Protein AF-A0A946IB79-F1 (afdb_monomer_lite)

Structure (mmCIF, N/CA/C/O backbone):
data_AF-A0A946IB79-F1
#
_entry.id   AF-A0A946IB79-F1
#
loop_
_atom_site.group_PDB
_atom_site.id
_atom_site.type_symbol
_atom_site.label_atom_id
_atom_site.label_alt_id
_atom_site.label_comp_id
_atom_site.label_asym_id
_atom_site.label_entity_id
_atom_site.label_seq_id
_atom_site.pdbx_PDB_ins_code
_atom_site.Cartn_x
_atom_site.Cartn_y
_atom_site.Cartn_z
_atom_site.occupancy
_atom_site.B_iso_or_equiv
_atom_site.auth_seq_id
_atom_site.auth_comp_id
_atom_site.auth_asym_id
_atom_site.auth_atom_id
_atom_site.pdbx_PDB_model_num
ATOM 1 N N . TYR A 1 1 ? 1.311 -22.244 -5.143 1.00 76.56 1 TYR A N 1
ATOM 2 C CA . TYR A 1 1 ? 0.279 -21.471 -5.864 1.00 76.56 1 TYR A CA 1
ATOM 3 C C . TYR A 1 1 ? 0.090 -20.091 -5.230 1.00 76.56 1 TYR A C 1
ATOM 5 O O . TYR A 1 1 ? -1.009 -19.765 -4.824 1.00 76.56 1 TYR A O 1
ATOM 13 N N . GLN A 1 2 ? 1.150 -19.288 -5.105 1.00 86.44 2 GLN A N 1
ATOM 14 C CA . GLN A 1 2 ? 1.070 -17.945 -4.494 1.00 86.44 2 GLN A CA 1
ATOM 15 C C . GLN A 1 2 ? 1.535 -16.850 -5.466 1.00 86.44 2 GLN A C 1
ATOM 17 O O . GLN A 1 2 ? 1.820 -15.729 -5.059 1.00 86.44 2 GLN A O 1
ATOM 22 N N . TRP A 1 3 ? 1.606 -17.168 -6.765 1.00 86.75 3 TRP A N 1
ATOM 23 C CA . TRP A 1 3 ? 1.988 -16.203 -7.794 1.00 86.75 3 TRP A CA 1
ATOM 24 C C . TRP A 1 3 ? 1.109 -14.931 -7.793 1.00 86.75 3 TRP A C 1
ATOM 26 O O . TRP A 1 3 ? 1.675 -13.877 -8.069 1.00 86.75 3 TRP A O 1
ATOM 36 N N . PRO A 1 4 ? -0.185 -14.942 -7.385 1.00 88.31 4 PRO A N 1
ATOM 37 C CA . PRO A 1 4 ? -0.958 -13.701 -7.312 1.00 88.31 4 PRO A CA 1
ATOM 38 C C . PRO A 1 4 ? -0.415 -12.706 -6.275 1.00 88.31 4 PRO A C 1
ATOM 40 O O . PRO A 1 4 ? -0.469 -11.502 -6.501 1.00 88.31 4 PRO A O 1
ATOM 43 N N . LEU A 1 5 ? 0.173 -13.185 -5.170 1.00 88.19 5 LEU A N 1
ATOM 44 C CA . LEU A 1 5 ? 0.821 -12.321 -4.171 1.00 88.19 5 LEU A CA 1
ATOM 45 C C . LEU A 1 5 ? 2.159 -11.789 -4.680 1.00 88.19 5 LEU A C 1
ATOM 47 O O . LEU A 1 5 ? 2.480 -10.624 -4.463 1.00 88.19 5 LEU A O 1
ATOM 51 N N . LEU A 1 6 ? 2.908 -12.616 -5.416 1.00 87.56 6 LEU A N 1
ATOM 52 C CA . LEU A 1 6 ? 4.122 -12.173 -6.101 1.00 87.56 6 LEU A CA 1
ATOM 53 C C . LEU A 1 6 ? 3.800 -11.048 -7.096 1.00 87.56 6 LEU A C 1
ATOM 55 O O . LEU A 1 6 ? 4.480 -10.024 -7.108 1.00 87.56 6 LEU A O 1
ATOM 59 N N . PHE A 1 7 ? 2.738 -11.228 -7.885 1.00 86.19 7 PHE A N 1
ATOM 60 C CA . PHE A 1 7 ? 2.255 -10.242 -8.844 1.00 86.19 7 PHE A CA 1
ATOM 61 C C . PHE A 1 7 ? 1.781 -8.961 -8.151 1.00 86.19 7 PHE A C 1
ATOM 63 O O . PHE A 1 7 ? 2.196 -7.872 -8.538 1.00 86.19 7 PHE A O 1
ATOM 70 N N . LYS A 1 8 ? 0.992 -9.083 -7.075 1.00 84.75 8 LYS A N 1
ATOM 71 C CA . LYS A 1 8 ? 0.540 -7.952 -6.253 1.00 84.75 8 LYS A CA 1
ATOM 72 C C . LYS A 1 8 ? 1.708 -7.129 -5.718 1.00 84.75 8 LYS A C 1
ATOM 74 O O . LYS A 1 8 ? 1.714 -5.913 -5.868 1.00 84.75 8 LYS A O 1
ATOM 79 N N . ARG A 1 9 ? 2.709 -7.785 -5.127 1.00 86.06 9 ARG A N 1
ATOM 80 C CA . ARG A 1 9 ? 3.849 -7.110 -4.491 1.00 86.06 9 ARG A CA 1
ATOM 81 C C . ARG A 1 9 ? 4.779 -6.419 -5.484 1.00 86.06 9 ARG A C 1
ATOM 83 O O . ARG A 1 9 ? 5.366 -5.395 -5.155 1.00 86.06 9 ARG A O 1
ATOM 90 N N . ASN A 1 10 ? 4.915 -6.978 -6.682 1.00 87.06 10 ASN A N 1
ATOM 91 C CA . ASN A 1 10 ? 5.849 -6.512 -7.704 1.00 87.06 10 ASN A CA 1
ATOM 92 C C . ASN A 1 10 ? 5.125 -5.839 -8.868 1.00 87.06 10 ASN A C 1
ATOM 94 O O . ASN A 1 10 ? 5.606 -5.898 -9.994 1.00 87.06 10 ASN A O 1
ATOM 98 N N . ARG A 1 11 ? 3.959 -5.228 -8.629 1.00 83.31 11 ARG A N 1
ATOM 99 C CA . ARG A 1 11 ? 3.103 -4.733 -9.712 1.00 83.31 11 ARG A CA 1
ATOM 100 C C . ARG A 1 11 ? 3.775 -3.683 -10.601 1.00 83.31 11 ARG A C 1
ATOM 102 O O . ARG A 1 11 ? 3.434 -3.600 -11.779 1.00 83.31 11 ARG A O 1
ATOM 109 N N . SER A 1 12 ? 4.707 -2.915 -10.045 1.00 79.00 12 SER A N 1
ATOM 110 C CA . SER A 1 12 ? 5.553 -1.967 -10.776 1.00 79.00 12 SER A CA 1
ATOM 111 C C . SER A 1 12 ? 6.495 -2.665 -11.768 1.00 79.00 12 SER A C 1
ATOM 113 O O . SER A 1 12 ? 6.614 -2.254 -12.915 1.00 79.00 12 SER A O 1
ATOM 115 N N . GLU A 1 13 ? 7.092 -3.787 -11.361 1.00 80.50 13 GLU A N 1
ATOM 116 C CA . GLU A 1 13 ? 8.094 -4.535 -12.138 1.00 80.50 13 GLU A CA 1
ATOM 117 C C . GLU A 1 13 ? 7.477 -5.596 -13.065 1.00 80.50 13 GLU A C 1
ATOM 119 O O . GLU A 1 13 ? 8.032 -5.939 -14.110 1.00 80.50 13 GLU A O 1
ATOM 124 N N . ILE A 1 14 ? 6.318 -6.139 -12.687 1.00 83.31 14 ILE A N 1
ATOM 125 C CA . ILE A 1 14 ? 5.605 -7.180 -13.425 1.00 83.31 14 ILE A CA 1
ATOM 126 C C . ILE A 1 14 ? 4.388 -6.545 -14.091 1.00 83.31 14 ILE A C 1
ATOM 128 O O . ILE A 1 14 ? 3.369 -6.263 -13.458 1.00 83.31 14 ILE A O 1
ATOM 132 N N . SER A 1 15 ? 4.503 -6.319 -15.397 1.00 77.56 15 SER A N 1
ATOM 133 C CA . SER A 1 15 ? 3.429 -5.771 -16.232 1.00 77.56 15 SER A CA 1
ATOM 134 C C . SER A 1 15 ? 2.385 -6.825 -16.607 1.00 77.56 15 SER A C 1
ATOM 136 O O . SER A 1 15 ? 1.195 -6.506 -16.667 1.00 77.56 15 SER A O 1
ATOM 138 N N . ASP A 1 16 ? 2.825 -8.066 -16.803 1.00 80.62 16 ASP A N 1
ATOM 139 C CA . ASP A 1 16 ? 2.001 -9.232 -17.108 1.00 80.62 16 ASP A CA 1
ATOM 140 C C . ASP A 1 16 ? 2.419 -10.385 -16.186 1.00 80.62 16 ASP A C 1
ATOM 142 O O . ASP A 1 16 ? 3.601 -10.720 -16.088 1.00 80.62 16 ASP A O 1
ATOM 146 N N . ALA A 1 17 ? 1.445 -10.960 -15.479 1.00 79.50 17 ALA A N 1
ATOM 147 C CA . ALA A 1 17 ? 1.663 -12.038 -14.525 1.00 79.50 17 ALA A CA 1
ATOM 148 C C . ALA A 1 17 ? 2.255 -13.304 -15.166 1.00 79.50 17 ALA A C 1
ATOM 150 O O . ALA A 1 17 ? 2.939 -14.064 -14.476 1.00 79.50 17 ALA A O 1
ATOM 151 N N . ASP A 1 18 ? 2.033 -13.507 -16.468 1.00 81.75 18 ASP A N 1
ATOM 152 C CA . ASP A 1 18 ? 2.568 -14.642 -17.222 1.00 81.75 18 ASP A CA 1
ATOM 153 C C . ASP A 1 18 ? 3.964 -14.378 -17.809 1.00 81.75 18 ASP A C 1
ATOM 155 O O . ASP A 1 18 ? 4.612 -15.304 -18.305 1.00 81.75 18 ASP A O 1
ATOM 159 N N . LEU A 1 19 ? 4.467 -13.140 -17.728 1.00 83.62 19 LEU A N 1
ATOM 160 C CA . LEU A 1 19 ? 5.753 -12.729 -18.292 1.00 83.62 19 LEU A CA 1
ATOM 161 C C . LEU A 1 19 ? 6.714 -12.241 -17.208 1.00 83.62 19 LEU A C 1
ATOM 163 O O . LEU A 1 19 ? 6.869 -11.045 -16.965 1.00 83.62 19 LEU A O 1
ATOM 167 N N . ILE A 1 20 ? 7.428 -13.196 -16.611 1.00 82.38 20 ILE A N 1
ATOM 168 C CA . ILE A 1 20 ? 8.576 -12.920 -15.743 1.00 82.38 20 ILE A CA 1
ATOM 169 C C . ILE A 1 20 ? 9.860 -13.238 -16.515 1.00 82.38 20 ILE A C 1
ATOM 171 O O . ILE A 1 20 ? 10.091 -14.373 -16.937 1.00 82.38 20 ILE A O 1
ATOM 175 N N . TYR A 1 21 ? 10.707 -12.230 -16.692 1.00 80.81 21 TYR A N 1
ATOM 176 C CA . TYR A 1 21 ? 11.958 -12.315 -17.433 1.00 80.81 21 TYR A CA 1
ATOM 177 C C . TYR A 1 21 ? 13.143 -12.664 -16.518 1.00 80.81 21 TYR A C 1
ATOM 179 O O . TYR A 1 21 ? 13.219 -12.197 -15.375 1.00 80.81 21 TYR A O 1
ATOM 187 N N . PRO A 1 22 ? 14.127 -13.442 -17.013 1.00 84.31 22 PRO A N 1
ATOM 188 C CA . PRO A 1 22 ? 15.378 -13.660 -16.297 1.00 84.31 22 PRO A CA 1
ATOM 189 C C . PRO A 1 22 ? 16.074 -12.336 -15.955 1.00 84.31 22 PRO A C 1
ATOM 191 O O . PRO A 1 22 ? 16.206 -11.460 -16.806 1.00 84.31 22 PRO A O 1
ATOM 194 N N . GLY A 1 23 ? 16.550 -12.210 -14.715 1.00 81.12 23 GLY A N 1
ATOM 195 C CA . GLY A 1 23 ? 17.259 -11.018 -14.236 1.00 81.12 23 GLY A CA 1
ATOM 196 C C . GLY A 1 23 ? 16.376 -9.942 -13.595 1.00 81.12 23 GLY A C 1
ATOM 197 O O . GLY A 1 23 ? 16.926 -9.002 -13.028 1.00 81.12 23 GLY A O 1
ATOM 198 N N . GLN A 1 24 ? 15.043 -10.080 -13.611 1.00 82.12 24 GLN A N 1
ATOM 199 C CA . GLN A 1 24 ? 14.164 -9.186 -12.848 1.00 82.12 24 GLN A CA 1
ATOM 200 C C . GLN A 1 24 ? 14.380 -9.353 -11.336 1.00 82.12 24 GLN A C 1
ATOM 202 O O . GLN A 1 24 ? 14.353 -10.467 -10.804 1.00 82.12 24 GLN A O 1
ATOM 207 N N . MET A 1 25 ? 14.576 -8.235 -10.631 1.00 83.44 25 MET A N 1
ATOM 208 C CA . MET A 1 25 ? 14.647 -8.208 -9.170 1.00 83.44 25 MET A CA 1
ATOM 209 C C . MET A 1 25 ? 13.234 -8.173 -8.587 1.00 83.44 25 MET A C 1
ATOM 211 O O . MET A 1 25 ? 12.601 -7.127 -8.534 1.00 83.44 25 MET A O 1
ATOM 215 N N . ILE A 1 26 ? 12.757 -9.327 -8.126 1.00 84.44 26 ILE A N 1
ATOM 216 C CA . ILE A 1 26 ? 11.440 -9.474 -7.498 1.00 84.44 26 ILE A CA 1
ATOM 217 C C . ILE A 1 26 ? 11.547 -9.516 -5.972 1.00 84.44 26 ILE A C 1
ATOM 219 O O . ILE A 1 26 ? 12.357 -10.241 -5.392 1.00 84.44 26 ILE A O 1
ATOM 223 N N . GLN A 1 27 ? 10.691 -8.750 -5.310 1.00 82.81 27 GLN A N 1
ATOM 224 C CA . GLN A 1 27 ? 10.497 -8.768 -3.869 1.00 82.81 27 GLN A CA 1
ATOM 225 C C . GLN A 1 27 ? 9.582 -9.930 -3.481 1.00 82.81 27 GLN A C 1
ATOM 227 O O . GLN A 1 27 ? 8.505 -10.116 -4.051 1.00 82.81 27 GLN A O 1
ATOM 232 N N . ILE A 1 28 ? 10.004 -10.710 -2.486 1.00 83.44 28 ILE A N 1
ATOM 233 C CA . ILE A 1 28 ? 9.209 -11.807 -1.933 1.00 83.44 28 ILE A CA 1
ATOM 234 C C . ILE A 1 28 ? 8.785 -11.422 -0.524 1.00 83.44 28 ILE A C 1
ATOM 236 O O . ILE A 1 28 ? 9.608 -11.382 0.389 1.00 83.44 28 ILE A O 1
ATOM 240 N N . GLU A 1 29 ? 7.494 -11.171 -0.365 1.00 79.06 29 GLU A N 1
ATOM 241 C CA . GLU A 1 29 ? 6.872 -10.946 0.934 1.00 79.06 29 GLU A CA 1
ATOM 242 C C . GLU A 1 29 ? 6.730 -12.275 1.686 1.00 79.06 29 GLU A C 1
ATOM 244 O O . GLU A 1 29 ? 6.418 -13.311 1.091 1.00 79.06 29 GLU A O 1
ATOM 249 N N . ARG A 1 30 ? 7.045 -12.273 2.983 1.00 77.81 30 ARG A N 1
ATOM 250 C CA . ARG A 1 30 ? 7.114 -13.492 3.816 1.00 77.81 30 ARG A CA 1
ATOM 251 C C . ARG A 1 30 ? 6.166 -13.435 5.010 1.00 77.81 30 ARG A C 1
ATOM 253 O O . ARG A 1 30 ? 5.814 -14.475 5.552 1.00 77.81 30 ARG A O 1
ATOM 260 N N . ASP A 1 31 ? 5.763 -12.237 5.388 1.00 79.00 31 ASP A N 1
ATOM 261 C CA . ASP A 1 31 ? 4.874 -11.856 6.479 1.00 79.00 31 ASP A CA 1
ATOM 262 C C . ASP A 1 31 ? 3.418 -11.747 6.002 1.00 79.00 31 ASP A C 1
ATOM 264 O O . ASP A 1 31 ? 2.724 -10.765 6.245 1.00 79.00 31 ASP A O 1
ATOM 268 N N . LEU A 1 32 ? 2.952 -12.782 5.301 1.00 78.25 32 LEU A N 1
ATOM 269 C CA . LEU A 1 32 ? 1.590 -12.861 4.773 1.00 78.25 32 LEU A CA 1
ATOM 270 C C . LEU A 1 32 ? 0.682 -13.617 5.745 1.00 78.25 32 LEU A C 1
ATOM 272 O O . LEU A 1 32 ? 1.091 -14.612 6.344 1.00 78.25 32 LEU A O 1
ATOM 276 N N . SER A 1 33 ? -0.566 -13.172 5.867 1.00 78.69 33 SER A N 1
ATOM 277 C CA . SER A 1 33 ? -1.574 -13.874 6.667 1.00 78.69 33 SER A CA 1
ATOM 278 C C . SER A 1 33 ? -2.105 -15.125 5.957 1.00 78.69 33 SER A C 1
ATOM 280 O O . SER A 1 33 ? -2.138 -15.204 4.725 1.00 78.69 33 SER A O 1
ATOM 282 N N . ASP A 1 34 ? -2.581 -16.102 6.734 1.00 77.81 34 ASP A N 1
ATOM 283 C CA . ASP A 1 34 ? -3.134 -17.352 6.196 1.00 77.81 34 ASP A CA 1
ATOM 284 C C . ASP A 1 34 ? -4.332 -17.116 5.259 1.00 77.81 34 ASP A C 1
ATOM 286 O O . ASP A 1 34 ? -4.494 -17.827 4.264 1.00 77.81 34 ASP A O 1
ATOM 290 N N . SER A 1 35 ? -5.151 -16.092 5.526 1.00 76.38 35 SER A N 1
ATOM 291 C CA . SER A 1 35 ? -6.276 -15.709 4.664 1.00 76.38 35 SER A CA 1
ATOM 292 C C . SER A 1 35 ? -5.801 -15.217 3.297 1.00 76.38 35 SER A C 1
ATOM 294 O O . SER A 1 35 ? -6.289 -15.701 2.277 1.00 76.38 35 SER A O 1
ATOM 296 N N . GLN A 1 36 ? -4.800 -14.333 3.257 1.00 77.75 36 GLN A N 1
ATOM 297 C CA . GLN A 1 36 ? -4.213 -13.832 2.009 1.00 77.75 36 GLN A CA 1
ATOM 298 C C . GLN A 1 36 ? -3.582 -14.962 1.193 1.00 77.75 36 GLN A C 1
ATOM 300 O O . GLN A 1 36 ? -3.751 -15.035 -0.028 1.00 77.75 36 GLN A O 1
ATOM 305 N N . VAL A 1 37 ? -2.883 -15.882 1.867 1.00 84.19 37 VAL A N 1
ATOM 306 C CA . VAL A 1 37 ? -2.308 -17.072 1.230 1.00 84.19 37 VAL A CA 1
ATOM 307 C C . VAL A 1 37 ? -3.409 -17.944 0.627 1.00 84.19 37 VAL A C 1
ATOM 309 O O . VAL A 1 37 ? -3.273 -18.397 -0.512 1.00 84.19 37 VAL A O 1
ATOM 312 N N . GLN A 1 38 ? -4.511 -18.159 1.344 1.00 81.06 38 GLN A N 1
ATOM 313 C CA . GLN A 1 38 ? -5.621 -18.971 0.858 1.00 81.06 38 GLN A CA 1
ATOM 314 C C . GLN A 1 38 ? -6.352 -18.313 -0.321 1.00 81.06 38 GLN A C 1
ATOM 316 O O . GLN A 1 38 ? -6.624 -18.994 -1.310 1.00 81.06 38 GLN A O 1
ATOM 321 N N . GLU A 1 39 ? -6.618 -17.007 -0.271 1.00 81.94 39 GLU A N 1
ATOM 322 C CA . GLU A 1 39 ? -7.209 -16.250 -1.385 1.00 81.94 39 GLU A CA 1
ATOM 323 C C . GLU A 1 39 ? -6.335 -16.324 -2.640 1.00 81.94 39 GLU A C 1
ATOM 325 O O . GLU A 1 39 ? -6.829 -16.607 -3.732 1.00 81.94 39 GLU A O 1
ATOM 330 N N . ALA A 1 40 ? -5.019 -16.164 -2.485 1.00 85.56 40 ALA A N 1
ATOM 331 C CA . ALA A 1 40 ? -4.067 -16.303 -3.580 1.00 85.56 40 ALA A CA 1
ATOM 332 C C . ALA A 1 40 ? -4.059 -17.717 -4.174 1.00 85.56 40 ALA A C 1
ATOM 334 O O . ALA A 1 40 ? -4.016 -17.880 -5.393 1.00 85.56 40 ALA A O 1
ATOM 335 N N . ILE A 1 41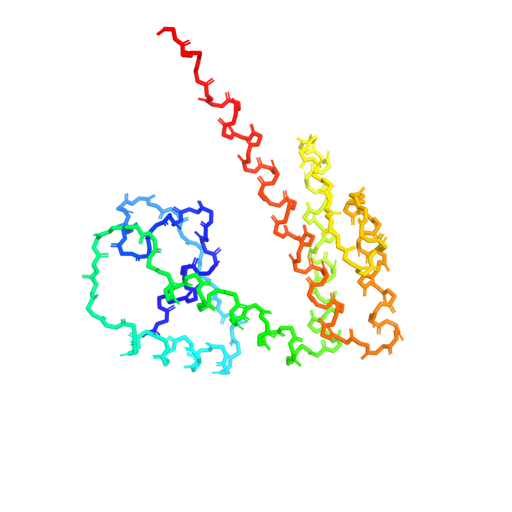 ? -4.130 -18.753 -3.330 1.00 85.81 41 ILE A N 1
ATOM 336 C CA . ILE A 1 41 ? -4.220 -20.145 -3.784 1.00 85.81 41 ILE A CA 1
ATOM 337 C C . ILE A 1 41 ? -5.528 -20.385 -4.538 1.00 85.81 41 ILE A C 1
ATOM 339 O O . ILE A 1 41 ? -5.501 -21.063 -5.567 1.00 85.81 41 ILE A O 1
ATOM 343 N N . MET A 1 42 ? -6.653 -19.856 -4.051 1.00 84.69 42 MET A N 1
ATOM 344 C CA . MET A 1 42 ? -7.940 -19.970 -4.737 1.00 84.69 42 MET A CA 1
ATOM 345 C C . MET A 1 42 ? -7.881 -19.301 -6.107 1.00 84.69 42 MET A C 1
ATOM 347 O O . MET A 1 42 ? -8.134 -19.980 -7.098 1.00 84.69 42 MET A O 1
ATOM 351 N N . HIS A 1 43 ?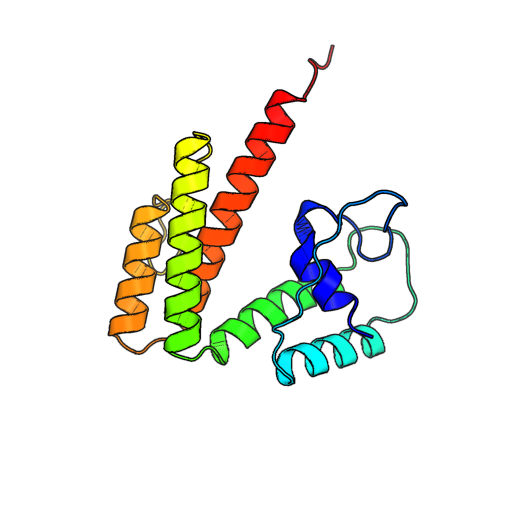 -7.435 -18.042 -6.179 1.00 83.75 43 HIS A N 1
ATOM 352 C CA . HIS A 1 43 ? -7.301 -17.312 -7.444 1.00 83.75 43 HIS A CA 1
ATOM 353 C C . HIS A 1 43 ? -6.395 -18.042 -8.435 1.00 83.75 43 HIS A C 1
ATOM 355 O O . HIS A 1 43 ? -6.779 -18.305 -9.572 1.00 83.75 43 HIS A O 1
ATOM 361 N N . ALA A 1 44 ? -5.218 -18.480 -7.979 1.00 85.75 44 ALA A N 1
ATOM 362 C CA . ALA A 1 44 ? -4.274 -19.225 -8.804 1.00 85.75 44 ALA A CA 1
ATOM 363 C C . ALA A 1 44 ? -4.849 -20.540 -9.355 1.00 85.75 44 ALA A C 1
ATOM 365 O O . ALA A 1 44 ? -4.403 -21.001 -10.403 1.00 85.75 44 ALA A O 1
ATOM 366 N N . ARG A 1 45 ? -5.802 -21.163 -8.651 1.00 84.62 45 ARG A N 1
ATOM 367 C CA . ARG A 1 45 ? -6.478 -22.390 -9.095 1.00 84.62 45 ARG A CA 1
ATOM 368 C C . ARG A 1 45 ? -7.650 -22.113 -10.033 1.00 84.62 45 ARG A C 1
ATOM 370 O O . ARG A 1 45 ? -7.936 -22.958 -10.874 1.00 84.62 45 ARG A O 1
ATOM 377 N N . THR A 1 46 ? -8.330 -20.977 -9.886 1.00 82.06 46 THR A N 1
ATOM 378 C CA . THR A 1 46 ? -9.544 -20.639 -10.649 1.00 82.06 46 THR A CA 1
ATOM 379 C C . THR A 1 46 ? -9.291 -19.765 -11.874 1.00 82.06 46 THR A C 1
ATOM 381 O O . THR A 1 46 ? -10.185 -19.650 -12.704 1.00 82.06 46 THR A O 1
ATOM 384 N N . ARG A 1 47 ? -8.100 -19.169 -12.006 1.00 79.62 47 ARG A N 1
ATOM 385 C CA . ARG A 1 47 ? -7.722 -18.281 -13.120 1.00 79.62 47 ARG A CA 1
ATOM 386 C C . ARG A 1 47 ? -7.857 -18.928 -14.501 1.00 79.62 47 ARG A C 1
ATOM 388 O O . ARG A 1 47 ? -8.340 -18.286 -15.423 1.00 79.62 47 ARG A O 1
ATOM 395 N N . GLY A 1 48 ? -7.472 -20.198 -14.633 1.00 75.38 48 GLY A N 1
ATOM 396 C CA . GLY A 1 48 ? -7.407 -20.895 -15.921 1.00 75.38 48 GLY A CA 1
ATOM 397 C C . GLY A 1 48 ? -5.971 -21.120 -16.403 1.00 75.38 48 GLY A C 1
ATOM 398 O O . GLY A 1 48 ? -5.024 -21.053 -15.618 1.00 75.38 48 GLY A O 1
ATOM 399 N N . ALA A 1 49 ? -5.814 -21.475 -17.682 1.00 77.56 49 ALA A N 1
ATOM 400 C CA . ALA A 1 49 ? -4.502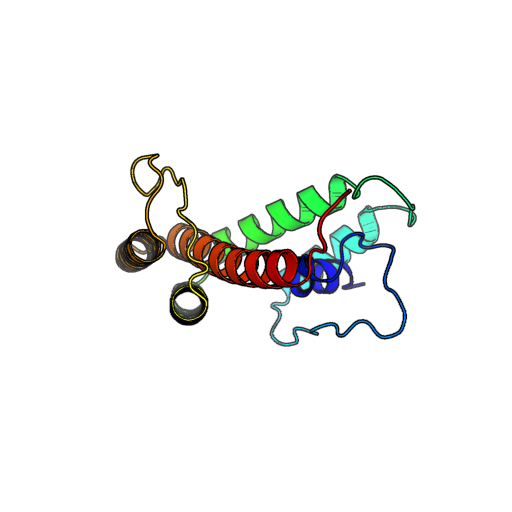 -21.681 -18.299 1.00 77.56 49 ALA A CA 1
ATOM 401 C C . ALA A 1 49 ? -3.783 -20.341 -18.515 1.00 77.56 49 ALA A C 1
ATOM 403 O O . ALA A 1 49 ? -4.439 -19.338 -18.751 1.00 77.56 49 ALA A O 1
ATOM 404 N N . TRP A 1 50 ? -2.450 -20.344 -18.456 1.00 74.12 50 TRP A N 1
ATOM 405 C CA . TRP A 1 50 ? -1.634 -19.140 -18.653 1.00 74.12 50 TRP A CA 1
ATOM 406 C C . TRP A 1 50 ? -1.748 -18.670 -20.103 1.00 74.12 50 TRP A C 1
ATOM 408 O O . TRP A 1 50 ? -1.546 -19.477 -21.0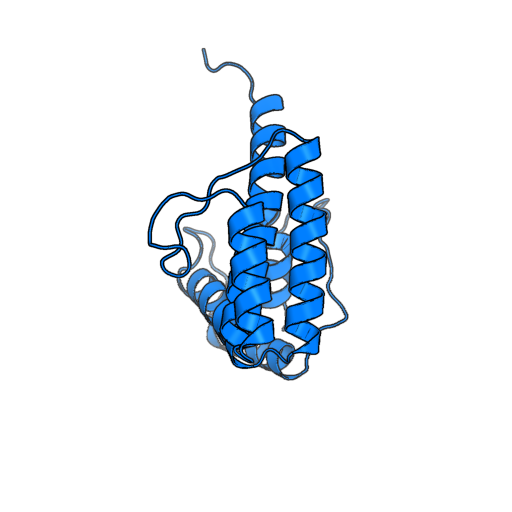20 1.00 74.12 50 TRP A O 1
ATOM 418 N N . THR A 1 51 ? -2.071 -17.395 -20.319 1.00 68.69 51 THR A N 1
ATOM 419 C CA . THR A 1 51 ? -2.270 -16.840 -21.660 1.00 68.69 51 THR A CA 1
ATOM 420 C C . THR A 1 51 ? -1.595 -15.484 -21.821 1.00 68.69 51 THR A C 1
ATOM 422 O O . THR A 1 51 ? -1.798 -14.561 -21.048 1.00 68.69 51 THR A O 1
ATOM 425 N N . LEU A 1 52 ? -0.795 -15.346 -22.881 1.00 64.88 52 LEU A N 1
ATOM 426 C CA . LEU A 1 52 ? -0.115 -14.093 -23.211 1.00 64.88 52 LEU A CA 1
ATOM 427 C C . LEU A 1 52 ? -1.114 -13.091 -23.804 1.00 64.88 52 LEU A C 1
ATOM 429 O O . LEU A 1 52 ? -1.773 -13.410 -24.799 1.00 64.88 52 LEU A O 1
ATOM 433 N N . GLY A 1 53 ? -1.200 -11.870 -23.269 1.00 65.94 53 GLY A N 1
ATOM 434 C CA . GLY A 1 53 ? -2.092 -10.860 -23.841 1.00 65.94 53 GLY A CA 1
ATOM 435 C C . GLY A 1 53 ? -2.428 -9.679 -22.936 1.00 65.94 53 GLY A C 1
ATOM 436 O O . GLY A 1 53 ? -1.688 -9.321 -22.028 1.00 65.94 53 GLY A O 1
ATOM 437 N N . VAL A 1 54 ? -3.549 -9.017 -23.244 1.00 57.22 54 VAL A N 1
ATOM 438 C CA . VAL A 1 54 ? -4.016 -7.830 -22.513 1.00 57.22 54 VAL A CA 1
ATOM 439 C C . VAL A 1 54 ? -4.269 -8.233 -21.063 1.00 57.22 54 VAL A C 1
ATOM 441 O O . VAL A 1 54 ? -5.145 -9.064 -20.837 1.00 57.22 54 VAL A O 1
ATOM 444 N N . THR A 1 55 ? -3.483 -7.663 -20.138 1.00 57.66 55 THR A N 1
ATOM 445 C CA . THR A 1 55 ? -3.451 -7.932 -18.689 1.00 57.66 55 THR A CA 1
ATOM 446 C C . THR A 1 55 ? -4.756 -8.551 -18.209 1.00 57.66 55 THR A C 1
ATOM 448 O O . THR A 1 55 ? -5.773 -7.853 -18.157 1.00 57.66 55 THR A O 1
ATOM 451 N N . GLU A 1 56 ? -4.738 -9.862 -17.949 1.00 66.31 56 GLU A N 1
ATOM 452 C CA . GLU A 1 56 ? -5.954 -10.641 -17.738 1.00 66.31 56 GLU A CA 1
ATOM 453 C C . GLU A 1 56 ? -6.861 -9.932 -16.729 1.00 66.31 56 GLU A C 1
ATOM 455 O O . GLU A 1 56 ? -6.485 -9.671 -15.583 1.00 66.31 56 GLU A O 1
ATOM 460 N N . ALA A 1 57 ? -8.063 -9.560 -17.171 1.00 67.56 57 ALA A N 1
ATOM 461 C CA . ALA A 1 57 ? -8.968 -8.733 -16.378 1.00 67.56 57 ALA A CA 1
ATOM 462 C C . ALA A 1 57 ? -9.267 -9.360 -15.004 1.00 67.56 57 ALA A C 1
ATOM 464 O O . ALA A 1 57 ? -9.482 -8.645 -14.030 1.00 67.56 57 ALA A O 1
ATOM 465 N N . THR A 1 58 ? -9.221 -10.690 -14.907 1.00 73.44 58 THR A N 1
ATOM 466 C CA . THR A 1 58 ? -9.370 -11.457 -13.665 1.00 73.44 58 THR A CA 1
ATOM 467 C C . THR A 1 58 ? -8.258 -11.199 -12.656 1.00 73.44 58 THR A C 1
ATOM 469 O O . THR A 1 58 ? -8.530 -11.188 -11.459 1.00 73.44 58 THR A O 1
ATOM 472 N N . ASP A 1 59 ? -7.032 -10.944 -13.105 1.00 74.88 59 ASP A N 1
ATOM 473 C CA . ASP A 1 59 ? -5.899 -10.663 -12.221 1.00 74.88 59 ASP A CA 1
ATOM 474 C C . ASP A 1 59 ? -5.967 -9.238 -11.686 1.00 74.88 59 ASP A C 1
ATOM 476 O O . ASP A 1 59 ? -5.703 -9.003 -10.510 1.00 74.88 59 ASP A O 1
ATOM 480 N N . LEU A 1 60 ? -6.425 -8.290 -12.507 1.00 75.00 60 LEU A N 1
ATOM 481 C CA . LEU A 1 60 ? -6.743 -6.937 -12.045 1.00 75.00 60 LEU A CA 1
ATOM 482 C C . LEU A 1 60 ? -7.905 -6.941 -11.045 1.00 75.00 60 LEU A C 1
ATOM 484 O O . LEU A 1 60 ? -7.837 -6.260 -10.021 1.00 75.00 60 LEU A O 1
ATOM 488 N N . VAL A 1 61 ? -8.940 -7.745 -11.306 1.00 77.88 61 VAL A N 1
ATOM 489 C CA . VAL A 1 61 ? -10.051 -7.953 -10.368 1.00 77.88 61 VAL A CA 1
ATOM 490 C C . VAL A 1 61 ? -9.548 -8.572 -9.067 1.00 77.88 61 VAL A C 1
ATOM 492 O O . VAL A 1 61 ? -9.956 -8.115 -8.004 1.00 77.88 61 VAL A O 1
ATOM 495 N N . TYR A 1 62 ? -8.631 -9.542 -9.118 1.00 77.50 62 TYR A N 1
ATOM 496 C CA . TYR A 1 62 ? -7.998 -10.092 -7.921 1.00 77.50 62 TYR A CA 1
ATOM 497 C C . TYR A 1 62 ? -7.223 -9.031 -7.144 1.00 77.50 62 TYR A C 1
ATOM 499 O O . TYR A 1 62 ? -7.399 -8.944 -5.938 1.00 77.50 62 TYR A O 1
ATOM 507 N N . LEU A 1 63 ? -6.415 -8.190 -7.796 1.00 75.81 63 LEU A N 1
ATOM 508 C CA . LEU A 1 63 ? -5.684 -7.121 -7.104 1.00 75.81 63 LEU A CA 1
ATOM 509 C C . LEU A 1 63 ? -6.633 -6.144 -6.406 1.00 75.81 63 LEU A C 1
ATOM 511 O O . LEU A 1 63 ? -6.391 -5.746 -5.266 1.00 75.81 63 LEU A O 1
ATOM 515 N N . GLN A 1 64 ? -7.732 -5.788 -7.072 1.00 75.50 64 GLN A N 1
ATOM 516 C CA . GLN A 1 64 ? -8.740 -4.903 -6.506 1.00 75.50 64 GLN A CA 1
ATOM 517 C C . GLN A 1 64 ? -9.497 -5.572 -5.350 1.00 75.50 64 GLN A C 1
ATOM 519 O O . GLN A 1 64 ? -9.671 -4.958 -4.301 1.00 75.50 64 GLN A O 1
ATOM 524 N N . ALA A 1 65 ? -9.906 -6.831 -5.512 1.00 72.19 65 ALA A N 1
ATOM 525 C CA . ALA A 1 65 ? -10.591 -7.606 -4.483 1.00 72.19 65 ALA A CA 1
ATOM 526 C C . ALA A 1 65 ? -9.686 -7.874 -3.274 1.00 72.19 65 ALA A C 1
ATOM 528 O O . ALA A 1 65 ? -10.124 -7.672 -2.150 1.00 72.19 65 ALA A O 1
ATOM 529 N N . ALA A 1 66 ? -8.423 -8.238 -3.499 1.00 68.44 66 ALA A N 1
ATOM 530 C CA . ALA A 1 66 ? -7.433 -8.487 -2.456 1.00 68.44 66 ALA A CA 1
ATOM 531 C C . ALA A 1 66 ? -7.086 -7.208 -1.679 1.00 68.44 66 ALA A C 1
ATOM 533 O O . ALA A 1 66 ? -6.864 -7.249 -0.477 1.00 68.44 66 ALA A O 1
ATOM 534 N N . GLY A 1 67 ? -7.037 -6.050 -2.345 1.00 69.44 67 GLY A N 1
ATOM 535 C CA . GLY A 1 67 ? -6.887 -4.766 -1.653 1.00 69.44 67 GLY A CA 1
ATOM 536 C C . GLY A 1 67 ? -8.108 -4.406 -0.797 1.00 69.44 67 GLY A C 1
ATOM 537 O O . GLY A 1 67 ? -7.964 -3.812 0.269 1.00 69.44 67 GLY A O 1
ATOM 538 N N . LEU A 1 68 ? -9.312 -4.782 -1.241 1.00 67.62 68 LEU A N 1
ATOM 539 C CA . LEU A 1 68 ? -10.555 -4.574 -0.494 1.00 67.62 68 LEU A CA 1
ATOM 540 C C . LEU A 1 68 ? -10.708 -5.557 0.677 1.00 67.62 68 LEU A C 1
ATOM 542 O O . LEU A 1 68 ? -11.159 -5.133 1.739 1.00 67.62 68 LEU A O 1
ATOM 546 N N . SER A 1 69 ? -10.326 -6.828 0.517 1.00 68.38 69 SER A N 1
ATOM 547 C CA . SER A 1 69 ? -10.372 -7.838 1.584 1.00 68.38 69 SER A CA 1
ATOM 548 C C . SER A 1 69 ? -9.349 -7.548 2.682 1.00 68.38 69 SER A C 1
ATOM 550 O O . SER A 1 69 ? -9.688 -7.641 3.864 1.00 68.38 69 SER A O 1
ATOM 552 N N . ASP A 1 70 ? -8.142 -7.110 2.311 1.00 70.44 70 ASP A N 1
ATOM 553 C CA . ASP A 1 70 ? -7.129 -6.642 3.262 1.00 70.44 70 ASP A CA 1
ATOM 554 C C . ASP A 1 70 ? -7.628 -5.438 4.061 1.00 70.44 70 ASP A C 1
ATOM 556 O O . ASP A 1 70 ? -7.486 -5.411 5.280 1.00 70.44 70 ASP A O 1
ATOM 560 N N . ALA A 1 71 ? -8.265 -4.468 3.396 1.00 72.62 71 ALA A N 1
ATOM 561 C CA . ALA A 1 71 ? -8.865 -3.329 4.079 1.00 72.62 71 ALA A CA 1
ATOM 562 C C . ALA A 1 71 ? -9.998 -3.770 5.021 1.00 72.62 71 ALA A C 1
ATOM 564 O O . ALA A 1 71 ? -10.004 -3.396 6.187 1.00 72.62 71 ALA A O 1
ATOM 565 N N . GLN A 1 72 ? -10.934 -4.604 4.562 1.00 75.56 72 GLN A N 1
ATOM 566 C CA . GLN A 1 72 ? -12.085 -5.038 5.367 1.00 75.56 72 GLN A CA 1
ATOM 567 C C . GLN A 1 72 ? -11.701 -5.830 6.623 1.00 75.56 72 GLN A C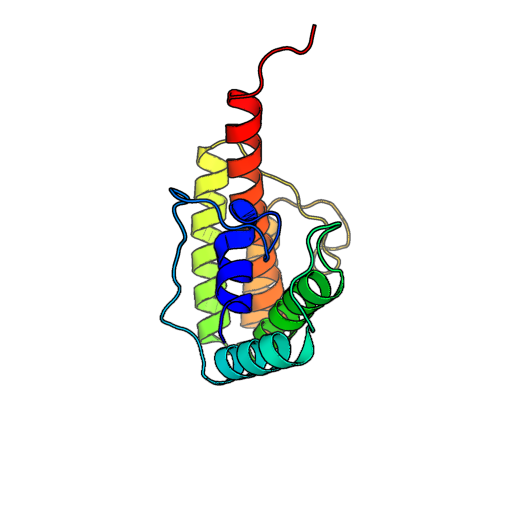 1
ATOM 569 O O . GLN A 1 72 ? -12.399 -5.733 7.631 1.00 75.56 72 GLN A O 1
ATOM 574 N N . ASN A 1 73 ? -10.608 -6.595 6.574 1.00 78.62 73 ASN A N 1
ATOM 575 C CA . ASN A 1 73 ? -10.129 -7.399 7.700 1.00 78.62 73 ASN A CA 1
ATOM 576 C C . ASN A 1 73 ? -8.987 -6.734 8.488 1.00 78.62 73 ASN A C 1
ATOM 578 O O . ASN A 1 73 ? -8.439 -7.361 9.397 1.00 78.62 73 ASN A O 1
ATOM 582 N N . ALA A 1 74 ? -8.616 -5.494 8.158 1.00 82.62 74 ALA A N 1
ATOM 583 C CA . ALA A 1 74 ? -7.508 -4.808 8.806 1.00 82.62 74 ALA A CA 1
ATOM 584 C C . ALA A 1 74 ? -7.786 -4.580 10.299 1.00 82.62 74 ALA A C 1
ATOM 586 O O . ALA A 1 74 ? -8.793 -3.984 10.697 1.00 82.62 74 ALA A O 1
ATOM 587 N N . THR A 1 75 ? -6.853 -5.009 11.145 1.00 88.12 75 THR A N 1
ATOM 588 C CA . THR A 1 75 ? -6.850 -4.641 12.563 1.00 88.12 75 THR A CA 1
ATOM 589 C C . THR A 1 75 ? -6.368 -3.201 12.749 1.00 88.12 75 THR A C 1
ATOM 591 O O . THR A 1 75 ? -5.705 -2.630 11.882 1.00 88.12 75 THR A O 1
ATOM 594 N N . ALA A 1 76 ? -6.647 -2.613 13.916 1.00 88.06 76 ALA A N 1
ATOM 595 C CA . ALA A 1 76 ? -6.139 -1.285 14.267 1.00 88.06 76 ALA A CA 1
ATOM 596 C C . ALA A 1 76 ? -4.600 -1.213 14.202 1.00 88.06 76 ALA A C 1
ATOM 598 O O . ALA A 1 76 ? -4.035 -0.203 13.790 1.00 88.06 76 ALA A O 1
ATOM 599 N N . GLU A 1 77 ? -3.918 -2.305 14.560 1.00 87.75 77 GLU A N 1
ATOM 600 C CA . GLU A 1 77 ? -2.461 -2.400 14.489 1.00 87.75 77 GLU A CA 1
ATOM 601 C C . GLU A 1 77 ? -1.962 -2.423 13.038 1.00 87.75 77 GLU A C 1
ATOM 603 O O . GLU A 1 77 ? -1.057 -1.667 12.690 1.00 87.75 77 GLU A O 1
ATOM 608 N N . GLN A 1 78 ? -2.591 -3.216 12.166 1.00 84.50 78 GLN A N 1
ATOM 609 C CA . GLN A 1 78 ? -2.252 -3.256 10.740 1.00 84.50 78 GLN A CA 1
ATOM 610 C C . GLN A 1 78 ? -2.527 -1.914 10.049 1.00 84.50 78 GLN A C 1
ATOM 612 O O . GLN A 1 78 ? -1.717 -1.453 9.244 1.00 84.50 78 GLN A O 1
ATOM 617 N N . ALA A 1 79 ? -3.634 -1.250 10.388 1.00 88.19 79 ALA A N 1
ATOM 618 C CA . ALA A 1 79 ? -3.935 0.094 9.905 1.00 88.19 79 ALA A CA 1
ATOM 619 C C . ALA A 1 79 ? -2.880 1.112 10.375 1.00 88.19 79 ALA A C 1
ATOM 621 O O . ALA A 1 79 ? -2.386 1.896 9.566 1.00 88.19 79 ALA A O 1
ATOM 622 N N . ALA A 1 80 ? -2.465 1.065 11.646 1.00 91.69 80 ALA A N 1
ATOM 623 C CA . ALA A 1 80 ? -1.411 1.931 12.175 1.00 91.69 80 ALA A CA 1
ATOM 624 C C . ALA A 1 80 ? -0.053 1.695 11.488 1.00 91.69 80 ALA A C 1
ATOM 626 O O . ALA A 1 80 ? 0.632 2.656 11.129 1.00 91.69 80 ALA A O 1
ATOM 627 N N . GLN A 1 81 ? 0.321 0.433 11.259 1.00 89.44 81 GLN A N 1
ATOM 628 C CA . GLN A 1 81 ? 1.538 0.066 10.529 1.00 89.44 81 GLN A CA 1
ATOM 629 C C . GLN A 1 81 ? 1.495 0.561 9.077 1.00 89.44 81 GLN A C 1
ATOM 631 O O . GLN A 1 81 ? 2.462 1.160 8.606 1.00 89.44 81 GLN A O 1
ATOM 636 N N . MET A 1 82 ? 0.364 0.400 8.385 1.00 90.00 82 MET A N 1
ATOM 637 C CA . MET A 1 82 ? 0.191 0.901 7.020 1.00 90.00 82 MET A CA 1
ATOM 638 C C . MET A 1 82 ? 0.238 2.435 6.961 1.00 90.00 82 MET A C 1
ATOM 640 O O . MET A 1 82 ? 0.847 2.995 6.054 1.00 90.00 82 MET A O 1
ATOM 644 N N . ILE A 1 83 ? -0.330 3.141 7.946 1.00 93.44 83 ILE A N 1
ATOM 645 C CA . ILE A 1 83 ? -0.199 4.604 8.061 1.00 93.44 83 ILE A CA 1
ATOM 646 C C . ILE A 1 83 ? 1.268 5.006 8.255 1.00 93.44 83 ILE A C 1
ATOM 648 O O . ILE A 1 83 ? 1.721 5.977 7.645 1.00 93.44 83 ILE A O 1
ATOM 652 N N . ALA A 1 84 ? 2.024 4.278 9.081 1.00 93.62 84 ALA A N 1
ATOM 653 C CA . ALA A 1 84 ? 3.450 4.529 9.269 1.00 93.62 84 ALA A CA 1
ATOM 654 C C . ALA A 1 84 ? 4.232 4.333 7.959 1.00 93.62 84 ALA A C 1
ATOM 656 O O . ALA A 1 84 ? 4.995 5.217 7.573 1.00 93.62 84 ALA A O 1
ATOM 657 N N . GLN A 1 85 ? 3.971 3.242 7.234 1.00 86.56 85 GLN A N 1
ATOM 658 C CA . GLN A 1 85 ? 4.566 2.985 5.921 1.00 86.56 85 GLN A CA 1
ATOM 659 C C . GLN A 1 85 ? 4.206 4.085 4.911 1.00 86.56 85 GLN A C 1
ATOM 661 O O . GLN A 1 85 ? 5.083 4.642 4.253 1.00 86.56 85 GLN A O 1
ATOM 666 N N . ALA A 1 86 ? 2.932 4.474 4.845 1.00 93.44 86 ALA A N 1
ATOM 667 C CA . ALA A 1 86 ? 2.455 5.529 3.959 1.00 93.44 86 ALA A CA 1
ATOM 668 C C . ALA A 1 86 ? 3.121 6.886 4.233 1.00 93.44 86 ALA A C 1
ATOM 670 O O . ALA A 1 86 ? 3.374 7.644 3.296 1.00 93.44 86 ALA A O 1
ATOM 671 N N . LYS A 1 87 ? 3.436 7.200 5.498 1.00 96.00 87 LYS A N 1
ATOM 672 C CA . LYS A 1 87 ? 4.222 8.391 5.859 1.00 96.00 87 LYS A CA 1
ATOM 673 C C . LYS A 1 87 ? 5.640 8.308 5.309 1.00 96.00 87 LYS A C 1
ATOM 675 O O . LYS A 1 87 ? 6.082 9.254 4.662 1.00 96.00 87 LYS A O 1
ATOM 680 N N . THR A 1 88 ? 6.318 7.181 5.516 1.00 94.50 88 THR A N 1
ATOM 681 C CA . THR A 1 88 ? 7.669 6.951 4.989 1.00 94.50 88 THR A CA 1
ATOM 682 C C . THR A 1 88 ? 7.711 7.086 3.467 1.00 94.50 88 THR A C 1
ATOM 684 O O . THR A 1 88 ? 8.570 7.795 2.942 1.00 94.50 88 THR A O 1
ATOM 687 N N . ASP A 1 89 ? 6.757 6.485 2.755 1.00 88.69 89 ASP A N 1
ATOM 688 C CA . ASP A 1 89 ? 6.701 6.566 1.294 1.00 88.69 89 ASP A CA 1
ATOM 689 C C . ASP A 1 89 ? 6.374 7.984 0.813 1.00 88.69 89 ASP A C 1
ATOM 691 O O . ASP A 1 89 ? 6.986 8.476 -0.136 1.00 88.69 89 ASP A O 1
ATOM 695 N N . ALA A 1 90 ? 5.455 8.687 1.482 1.00 92.69 90 ALA A N 1
ATOM 696 C CA . ALA A 1 90 ? 5.134 10.073 1.148 1.00 92.69 90 ALA A CA 1
ATOM 697 C C . ALA A 1 90 ? 6.335 11.014 1.350 1.00 92.69 90 ALA A C 1
ATOM 699 O O . ALA A 1 90 ? 6.542 11.921 0.537 1.00 92.69 90 ALA A O 1
ATOM 700 N N . ASP A 1 91 ? 7.142 10.796 2.391 1.00 93.12 91 ASP A N 1
ATOM 701 C CA . ASP A 1 91 ? 8.384 11.538 2.615 1.00 93.12 91 ASP A CA 1
ATOM 702 C C . ASP A 1 91 ? 9.434 11.219 1.541 1.00 93.12 91 ASP A C 1
ATOM 704 O O . ASP A 1 91 ? 10.074 12.138 1.023 1.00 93.12 91 ASP A O 1
ATOM 708 N N . ALA A 1 92 ? 9.557 9.953 1.128 1.00 89.56 92 ALA A N 1
ATOM 709 C CA . ALA A 1 92 ? 10.418 9.558 0.014 1.00 89.56 92 ALA A CA 1
ATOM 710 C C . ALA A 1 92 ? 9.983 10.225 -1.304 1.00 89.56 92 ALA A C 1
ATOM 712 O O . ALA A 1 92 ? 10.812 10.790 -2.021 1.00 89.56 92 ALA A O 1
ATOM 713 N N . ALA A 1 93 ? 8.680 10.254 -1.593 1.00 89.56 93 ALA A N 1
ATOM 714 C CA . ALA A 1 93 ? 8.144 10.907 -2.786 1.00 89.56 93 ALA A CA 1
ATOM 715 C C . ALA A 1 93 ? 8.376 12.420 -2.756 1.00 89.56 93 ALA A C 1
ATOM 717 O O . ALA A 1 93 ? 8.698 13.027 -3.780 1.00 89.56 93 ALA A O 1
ATOM 718 N N . LYS A 1 94 ? 8.278 13.040 -1.575 1.00 90.38 94 LYS A N 1
ATOM 719 C CA . LYS A 1 94 ? 8.610 14.453 -1.378 1.00 90.38 94 LYS A CA 1
ATOM 720 C C . LYS A 1 94 ? 10.093 14.730 -1.611 1.00 90.38 94 LYS A C 1
ATOM 722 O O . LYS A 1 94 ? 10.410 15.702 -2.293 1.00 90.38 94 LYS A O 1
ATOM 727 N N . ALA A 1 95 ? 10.985 13.890 -1.090 1.00 88.81 95 ALA A N 1
ATOM 728 C CA . ALA A 1 95 ? 12.424 14.006 -1.324 1.00 88.81 95 ALA A CA 1
ATOM 729 C C . ALA A 1 95 ? 12.770 13.881 -2.819 1.00 88.81 95 ALA A C 1
ATOM 731 O O . ALA A 1 95 ? 13.605 14.627 -3.325 1.00 88.81 95 ALA A O 1
ATOM 732 N N . ALA A 1 96 ? 12.059 13.014 -3.542 1.00 86.56 96 ALA A N 1
ATOM 733 C CA . ALA A 1 96 ? 12.187 12.840 -4.986 1.00 86.56 96 ALA A CA 1
ATOM 734 C C . ALA A 1 96 ? 11.442 13.903 -5.824 1.00 86.56 96 ALA A C 1
ATOM 736 O O . ALA A 1 96 ? 11.351 13.757 -7.040 1.00 86.56 96 ALA A O 1
ATOM 737 N N . SER A 1 97 ? 10.851 14.944 -5.215 1.00 84.25 97 SER A N 1
ATOM 738 C CA . SER A 1 97 ? 9.988 15.935 -5.898 1.00 84.25 97 SER A CA 1
ATOM 739 C C . SER A 1 97 ? 8.866 15.316 -6.752 1.00 84.25 97 SER A C 1
ATOM 741 O O . SER A 1 97 ? 8.375 15.919 -7.702 1.00 84.25 97 SER A O 1
ATOM 743 N N . SER A 1 98 ? 8.436 14.109 -6.390 1.00 84.19 98 SER A N 1
ATOM 744 C CA . SER A 1 98 ? 7.548 13.235 -7.157 1.00 84.19 98 SER A CA 1
ATOM 745 C C . SER A 1 98 ? 6.183 13.098 -6.473 1.00 84.19 98 SER A C 1
ATOM 747 O O . SER A 1 98 ? 5.662 12.005 -6.275 1.00 84.19 98 SER A O 1
ATOM 749 N N . VAL A 1 99 ? 5.616 14.225 -6.030 1.00 86.94 99 VAL A N 1
ATOM 750 C CA . VAL A 1 99 ? 4.408 14.239 -5.192 1.00 86.94 99 VAL A CA 1
ATOM 751 C C . VAL A 1 99 ? 3.156 14.348 -6.051 1.00 86.94 99 VAL A C 1
ATOM 753 O O . VAL A 1 99 ? 2.893 15.385 -6.662 1.00 86.94 99 VAL A O 1
ATOM 756 N N . TRP A 1 100 ? 2.337 13.301 -6.040 1.00 88.81 100 TRP A N 1
ATOM 757 C CA . TRP A 1 100 ? 1.029 13.313 -6.691 1.00 88.81 100 TRP A CA 1
ATOM 758 C C . TRP A 1 100 ? -0.074 13.808 -5.752 1.00 88.81 100 TRP A C 1
ATOM 760 O O . TRP A 1 100 ? 0.027 13.743 -4.523 1.00 88.81 100 TRP A O 1
ATOM 770 N N . ARG A 1 101 ? -1.154 14.326 -6.345 1.00 91.44 101 ARG A N 1
ATOM 771 C CA . ARG A 1 101 ? -2.386 14.666 -5.626 1.00 91.44 101 ARG A CA 1
ATOM 772 C C . ARG A 1 101 ? -3.410 13.572 -5.859 1.00 91.44 101 ARG A C 1
ATOM 774 O O . ARG A 1 101 ? -3.618 13.146 -6.990 1.00 91.44 101 ARG A O 1
ATOM 781 N N . LEU A 1 102 ? -4.079 13.165 -4.792 1.00 88.25 102 LEU A N 1
ATOM 782 C CA . LEU A 1 102 ? -5.047 12.082 -4.816 1.00 88.25 102 LEU A CA 1
ATOM 783 C C . LEU A 1 102 ? -6.472 12.617 -4.738 1.00 88.25 102 LEU A C 1
ATOM 785 O O . LEU A 1 102 ? -6.756 13.555 -3.999 1.00 88.25 102 LEU A O 1
ATOM 789 N N . LEU A 1 103 ? -7.367 12.015 -5.518 1.00 88.81 103 LEU A N 1
ATOM 790 C CA . LEU A 1 103 ? -8.794 12.327 -5.540 1.00 88.81 103 LEU A CA 1
ATOM 791 C C . LEU A 1 103 ? -9.558 11.256 -4.762 1.00 88.81 103 LEU A C 1
ATOM 793 O O . LEU A 1 103 ? -9.745 10.156 -5.280 1.00 88.81 103 LEU A O 1
ATOM 797 N N . ASP A 1 104 ? -9.995 11.549 -3.539 1.00 87.06 104 ASP A N 1
ATOM 798 C CA . ASP A 1 104 ? -10.742 10.603 -2.695 1.00 87.06 104 ASP A CA 1
ATOM 799 C C . ASP A 1 104 ? -12.014 11.244 -2.124 1.00 87.06 104 ASP A C 1
ATOM 801 O O . ASP A 1 104 ? -11.988 12.396 -1.670 1.00 87.06 104 ASP A O 1
ATOM 805 N N . SER A 1 105 ? -13.120 10.496 -2.122 1.00 85.50 105 SER A N 1
ATOM 806 C CA . SER A 1 105 ? -14.396 10.925 -1.540 1.00 85.50 105 SER A CA 1
ATOM 807 C C . SER A 1 105 ? -14.276 11.213 -0.046 1.00 85.50 105 SER A C 1
ATOM 809 O O . SER A 1 105 ? -14.864 12.190 0.414 1.00 85.50 105 SER A O 1
ATOM 811 N N . ALA A 1 106 ? -13.436 10.470 0.682 1.00 81.69 106 ALA A N 1
ATOM 812 C CA . ALA A 1 106 ? -13.176 10.693 2.106 1.00 81.69 106 ALA A CA 1
ATOM 813 C C . ALA A 1 106 ? -12.575 12.080 2.395 1.00 81.69 106 ALA A C 1
ATOM 815 O O . ALA A 1 106 ? -12.663 12.595 3.504 1.00 81.69 106 ALA A O 1
ATOM 816 N N . THR A 1 107 ? -11.984 12.726 1.383 1.00 81.56 107 THR A N 1
ATOM 817 C CA . THR A 1 107 ? -11.381 14.064 1.508 1.00 81.56 107 THR A CA 1
ATOM 818 C C . THR A 1 107 ? -12.208 15.187 0.877 1.00 81.56 107 THR A C 1
ATOM 820 O O . THR A 1 107 ? -11.716 16.313 0.737 1.00 81.56 107 THR A O 1
ATOM 823 N N . GLY A 1 108 ? -13.463 14.897 0.515 1.00 77.69 108 GLY A N 1
ATOM 824 C CA . GLY A 1 108 ? -14.381 15.844 -0.120 1.00 77.69 108 GLY A CA 1
ATOM 825 C C . GLY A 1 108 ? -14.300 15.864 -1.648 1.00 77.69 108 GLY A C 1
ATOM 826 O O . GLY A 1 108 ? -14.645 16.873 -2.258 1.00 77.69 108 GLY A O 1
ATOM 827 N N . GLY A 1 109 ? -13.807 14.789 -2.278 1.00 77.38 109 GLY A N 1
ATOM 828 C CA . GLY A 1 109 ? -13.876 14.613 -3.735 1.00 77.38 109 GLY A CA 1
ATOM 829 C C . GLY A 1 109 ? -13.053 15.623 -4.538 1.00 77.38 109 GLY A C 1
ATOM 830 O O . GLY A 1 109 ? -13.356 15.880 -5.697 1.00 77.38 109 GLY A O 1
ATOM 831 N N . SER A 1 110 ? -12.019 16.209 -3.933 1.00 83.31 110 SER A N 1
ATOM 832 C CA . SER A 1 110 ? -11.074 17.113 -4.596 1.00 83.31 110 SER A CA 1
ATOM 833 C C . SER A 1 110 ? -9.677 16.501 -4.610 1.00 83.31 110 SER A C 1
ATOM 835 O O . SER A 1 110 ? -9.350 15.684 -3.754 1.00 83.31 110 SER A O 1
ATOM 837 N N . ALA A 1 111 ? -8.826 16.921 -5.548 1.00 89.25 111 ALA A N 1
ATOM 838 C CA . ALA A 1 111 ? -7.430 16.494 -5.576 1.00 89.25 111 ALA A CA 1
ATOM 839 C C . ALA A 1 111 ? -6.666 17.089 -4.377 1.00 89.25 111 ALA A C 1
ATOM 841 O O . ALA A 1 111 ? -6.375 18.290 -4.345 1.00 89.25 111 ALA A O 1
ATOM 842 N N . VAL A 1 112 ? -6.317 16.267 -3.392 1.00 92.19 112 VAL A N 1
ATOM 843 C CA . VAL A 1 112 ? -5.640 16.661 -2.148 1.00 92.19 112 VAL A CA 1
ATOM 844 C C . VAL A 1 112 ? -4.192 16.155 -2.097 1.00 92.19 112 VAL A C 1
ATOM 846 O O . VAL A 1 112 ? -3.865 15.160 -2.741 1.00 92.19 112 VAL A O 1
ATOM 849 N N . PRO A 1 113 ? -3.290 16.829 -1.359 1.00 92.81 113 PRO A N 1
ATOM 850 C CA . PRO A 1 113 ? -1.927 16.333 -1.167 1.00 92.81 113 PRO A CA 1
ATOM 851 C C . PRO A 1 113 ? -1.901 15.062 -0.304 1.00 92.81 113 PRO A C 1
ATOM 853 O O . PRO A 1 113 ? -2.762 14.887 0.564 1.00 92.81 113 PRO A O 1
ATOM 856 N N . LEU A 1 114 ? -0.863 14.235 -0.477 1.00 92.69 114 LEU A N 1
ATOM 857 C CA . LEU A 1 114 ? -0.657 12.990 0.283 1.00 92.69 114 LEU A CA 1
ATOM 858 C C . LEU A 1 114 ? -0.741 13.204 1.803 1.00 92.69 114 LEU A C 1
ATOM 860 O O . LEU A 1 114 ? -1.408 12.450 2.501 1.00 92.69 114 LEU A O 1
ATOM 864 N N . THR A 1 115 ? -0.171 14.299 2.315 1.00 93.00 115 THR A N 1
ATOM 865 C CA . THR A 1 115 ? -0.221 14.651 3.746 1.00 93.00 115 THR A CA 1
ATOM 866 C C . THR A 1 115 ? -1.637 14.875 4.272 1.00 93.00 115 THR A C 1
ATOM 868 O O . THR A 1 115 ? -1.919 14.560 5.426 1.00 93.00 115 THR A O 1
ATOM 871 N N . LYS A 1 116 ? -2.553 15.403 3.449 1.00 94.19 116 LYS A N 1
ATOM 872 C CA . LYS A 1 116 ? -3.962 15.557 3.834 1.00 94.19 116 LYS A CA 1
ATOM 873 C C . LYS A 1 116 ? -4.681 14.207 3.839 1.00 94.19 116 LYS A C 1
ATOM 875 O O . LYS A 1 116 ? -5.532 14.001 4.696 1.00 94.19 116 LYS A O 1
ATOM 880 N N . MET A 1 117 ? -4.328 13.295 2.933 1.00 94.06 117 MET A N 1
ATOM 881 C CA . MET A 1 117 ? -4.861 11.931 2.961 1.00 94.06 117 MET A CA 1
ATOM 882 C C . MET A 1 117 ? -4.359 11.121 4.155 1.00 94.06 117 MET A C 1
ATOM 884 O O . MET A 1 117 ? -5.160 10.431 4.771 1.00 94.06 117 MET A O 1
ATOM 888 N N . ILE A 1 118 ? -3.087 11.259 4.538 1.00 95.44 118 ILE A N 1
ATOM 889 C CA . ILE A 1 118 ? -2.554 10.622 5.754 1.00 95.44 118 ILE A CA 1
ATOM 890 C C . ILE A 1 118 ? -3.351 11.073 6.981 1.00 95.44 118 ILE A C 1
ATOM 892 O O . ILE A 1 118 ? -3.783 10.234 7.760 1.00 95.44 118 ILE A O 1
ATOM 896 N N . LYS A 1 119 ? -3.642 12.375 7.105 1.00 96.00 119 LYS A N 1
ATOM 897 C CA . LYS A 1 119 ? -4.486 12.889 8.197 1.00 96.00 119 LYS A CA 1
ATOM 898 C C . LYS A 1 119 ? -5.899 12.301 8.194 1.00 96.00 119 LYS A C 1
ATOM 900 O O . LYS A 1 119 ? -6.463 12.074 9.256 1.00 96.00 119 LYS A O 1
ATOM 905 N N . ALA A 1 120 ? -6.480 12.068 7.017 1.00 94.88 120 ALA A N 1
ATOM 906 C CA . ALA A 1 120 ? -7.783 11.412 6.913 1.00 94.88 120 ALA A CA 1
ATOM 907 C C . ALA A 1 120 ? -7.715 9.934 7.343 1.00 94.88 120 ALA A C 1
ATOM 909 O O . ALA A 1 120 ? -8.634 9.452 8.001 1.00 94.88 120 ALA A O 1
ATOM 910 N N . ALA A 1 121 ? -6.618 9.237 7.031 1.00 95.19 121 ALA A N 1
ATOM 911 C CA . ALA A 1 121 ? -6.380 7.871 7.491 1.00 95.19 121 ALA A CA 1
ATOM 912 C C . ALA A 1 121 ? -6.213 7.803 9.021 1.00 95.19 121 ALA A C 1
ATOM 914 O O . ALA A 1 121 ? -6.835 6.965 9.664 1.00 95.19 121 ALA A O 1
ATOM 915 N N . GLU A 1 122 ? -5.442 8.722 9.614 1.00 96.25 122 GLU A N 1
ATOM 916 C CA . GLU A 1 122 ? -5.284 8.844 11.073 1.00 96.25 122 GLU A CA 1
ATOM 917 C C . GLU A 1 122 ? -6.623 9.118 11.767 1.00 96.25 122 GLU A C 1
ATOM 919 O O . GLU A 1 122 ? -6.966 8.432 12.724 1.00 96.25 122 GLU A O 1
ATOM 924 N N . ALA A 1 123 ? -7.419 10.052 11.239 1.00 95.94 123 ALA A N 1
ATOM 925 C CA . ALA A 1 123 ? -8.748 10.345 11.772 1.00 95.94 123 ALA A CA 1
ATOM 926 C C . ALA A 1 123 ? -9.700 9.138 11.675 1.00 95.94 123 ALA A C 1
ATOM 928 O O . ALA A 1 123 ? -10.511 8.919 12.572 1.00 95.94 123 ALA A O 1
ATOM 929 N N . SER A 1 124 ? -9.592 8.338 10.608 1.00 93.19 124 SER A N 1
ATOM 930 C CA . SER A 1 124 ? -10.381 7.107 10.450 1.00 93.19 124 SER A CA 1
ATOM 931 C C . SER A 1 124 ? -9.970 6.048 11.479 1.00 93.19 124 SER A C 1
ATOM 933 O O . SER A 1 124 ? -10.832 5.400 12.068 1.00 93.19 124 SER A O 1
ATOM 935 N N . LEU A 1 125 ? -8.669 5.936 11.776 1.00 94.31 125 LEU A N 1
ATOM 936 C CA . LEU A 1 125 ? -8.155 5.041 12.815 1.00 94.31 125 LEU A CA 1
ATOM 937 C C . LEU A 1 125 ? -8.620 5.472 14.215 1.00 94.31 125 LEU A C 1
ATOM 939 O O . LEU A 1 125 ? -9.049 4.633 15.003 1.00 94.31 125 LEU A O 1
ATOM 943 N N . GLU A 1 126 ? -8.588 6.772 14.519 1.00 93.81 126 GLU A N 1
ATOM 944 C CA . GLU A 1 126 ? -9.105 7.324 15.782 1.00 93.81 126 GLU A CA 1
ATOM 945 C C . GLU A 1 126 ? -10.617 7.107 15.940 1.00 93.81 126 GLU A C 1
ATOM 947 O O . GLU A 1 126 ? -11.099 6.875 17.049 1.00 93.81 126 GLU A O 1
ATOM 952 N N . ALA A 1 127 ? -11.365 7.132 14.834 1.00 93.75 127 ALA A N 1
ATOM 953 C CA . ALA A 1 127 ? -12.790 6.809 14.804 1.00 93.75 127 ALA A CA 1
ATOM 954 C C . ALA A 1 127 ? -13.082 5.298 14.931 1.00 93.75 127 ALA A C 1
ATOM 956 O O . ALA A 1 127 ? -14.247 4.911 15.034 1.00 93.75 127 ALA A O 1
ATOM 957 N N . GLY A 1 128 ? -12.051 4.446 14.931 1.00 91.44 128 GLY A N 1
ATOM 958 C CA . GLY A 1 128 ? -12.173 2.988 14.968 1.00 91.44 128 GLY A CA 1
ATOM 959 C C . GLY A 1 128 ? -12.531 2.349 13.622 1.00 91.44 128 GLY A C 1
ATOM 960 O O . GLY A 1 128 ? -12.760 1.140 13.568 1.00 91.44 128 GLY A O 1
ATOM 961 N N . ASP A 1 129 ? -12.561 3.125 12.536 1.00 92.56 129 ASP A N 1
ATOM 962 C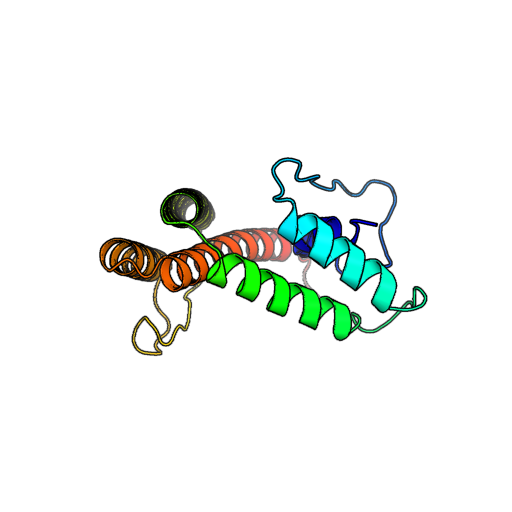 CA . ASP A 1 129 ? -12.753 2.623 11.176 1.00 92.56 129 ASP A CA 1
ATOM 963 C C . ASP A 1 129 ? -11.408 2.161 10.596 1.00 92.56 129 ASP A C 1
ATOM 965 O O . ASP A 1 129 ? -10.767 2.822 9.773 1.00 92.56 129 ASP A O 1
ATOM 969 N N . ASN A 1 130 ? -10.950 1.007 11.088 1.00 91.56 130 ASN A N 1
ATOM 970 C CA . ASN A 1 130 ? -9.665 0.419 10.702 1.00 91.56 130 ASN A CA 1
ATOM 971 C C . ASN A 1 130 ? -9.598 0.122 9.198 1.00 91.56 130 ASN A C 1
ATOM 973 O O . ASN A 1 130 ? -8.528 0.225 8.597 1.00 91.56 130 ASN A O 1
ATOM 977 N N . ALA A 1 131 ? -10.737 -0.222 8.592 1.00 87.19 131 ALA A N 1
ATOM 978 C CA . ALA A 1 131 ? -10.813 -0.560 7.181 1.00 87.19 131 ALA A CA 1
ATOM 979 C C . ALA A 1 131 ? -10.608 0.671 6.298 1.00 87.19 131 ALA A C 1
ATOM 981 O O . ALA A 1 131 ? -9.785 0.646 5.378 1.00 87.19 131 ALA A O 1
ATOM 982 N N . GLU A 1 132 ? -11.294 1.772 6.607 1.00 88.94 132 GLU A N 1
ATOM 983 C CA . GLU A 1 132 ? -11.112 3.028 5.885 1.00 88.94 132 GLU A CA 1
ATOM 984 C C . GLU A 1 132 ? -9.718 3.619 6.133 1.00 88.94 132 GLU A C 1
ATOM 986 O O . GLU A 1 132 ? -9.063 4.084 5.194 1.00 88.94 132 GLU A O 1
ATOM 991 N N . ALA A 1 133 ? -9.203 3.515 7.362 1.00 92.25 133 ALA A N 1
ATOM 992 C CA . ALA A 1 133 ? -7.839 3.915 7.697 1.00 92.25 133 ALA A CA 1
ATOM 993 C C . ALA A 1 133 ? -6.795 3.168 6.851 1.00 92.25 133 ALA A C 1
ATOM 995 O O . ALA A 1 133 ? -5.936 3.797 6.223 1.00 92.25 133 ALA A O 1
ATOM 996 N N . TYR A 1 134 ? -6.897 1.837 6.782 1.00 89.81 134 TYR A N 1
ATOM 997 C CA . TYR A 1 134 ? -6.004 1.002 5.982 1.00 89.81 134 TYR A CA 1
ATOM 998 C C . TYR A 1 134 ? -6.122 1.326 4.488 1.00 89.81 134 TYR A C 1
ATOM 1000 O O . TYR A 1 134 ? -5.106 1.529 3.822 1.00 89.81 134 TYR A O 1
ATOM 1008 N N . ARG A 1 135 ? -7.348 1.454 3.958 1.00 92.06 135 ARG A N 1
ATOM 1009 C CA . ARG A 1 135 ? -7.602 1.778 2.544 1.00 92.06 135 ARG A CA 1
ATOM 1010 C C . ARG A 1 135 ? -6.966 3.107 2.139 1.00 92.06 135 ARG A C 1
ATOM 1012 O O . ARG A 1 135 ? -6.309 3.191 1.097 1.00 92.06 135 ARG A O 1
ATOM 1019 N N . LEU A 1 136 ? -7.163 4.151 2.944 1.00 91.12 136 LEU A N 1
ATOM 1020 C CA . LEU A 1 136 ? -6.610 5.480 2.684 1.00 91.12 136 LEU A CA 1
ATOM 1021 C C . LEU A 1 136 ? -5.081 5.464 2.742 1.00 91.12 136 LEU A C 1
ATOM 1023 O O . LEU A 1 136 ? -4.436 6.019 1.851 1.00 91.12 136 LEU A O 1
ATOM 1027 N N . ALA A 1 137 ? -4.501 4.804 3.744 1.00 92.81 137 ALA A N 1
ATOM 1028 C CA . ALA A 1 137 ? -3.055 4.697 3.901 1.00 92.81 137 ALA A CA 1
ATOM 1029 C C . ALA A 1 137 ? -2.400 3.898 2.763 1.00 92.81 137 ALA A C 1
ATOM 1031 O O . ALA A 1 137 ? -1.442 4.378 2.155 1.00 92.81 137 ALA A O 1
ATOM 1032 N N . HIS A 1 138 ? -2.971 2.749 2.393 1.00 87.81 138 HIS A N 1
ATOM 1033 C CA . HIS A 1 138 ? -2.515 1.950 1.254 1.00 87.81 138 HIS A CA 1
ATOM 1034 C C . HIS A 1 138 ? -2.518 2.777 -0.038 1.00 87.81 138 HIS A C 1
ATOM 1036 O O . HIS A 1 138 ? -1.547 2.788 -0.792 1.00 87.81 138 HIS A O 1
ATOM 1042 N N . ARG A 1 139 ? -3.583 3.552 -0.278 1.00 88.25 139 ARG A N 1
ATOM 1043 C CA . ARG A 1 139 ? -3.677 4.422 -1.457 1.00 88.25 139 ARG A CA 1
ATOM 1044 C C . ARG A 1 139 ? -2.600 5.511 -1.484 1.00 88.25 139 ARG A C 1
ATOM 1046 O O . ARG A 1 139 ? -2.108 5.848 -2.561 1.00 88.25 139 ARG A O 1
ATOM 1053 N N . VAL A 1 140 ? -2.242 6.071 -0.327 1.00 92.69 140 VAL A N 1
ATOM 1054 C CA . VAL A 1 140 ? -1.138 7.037 -0.223 1.00 92.69 140 VAL A CA 1
ATOM 1055 C C . VAL A 1 140 ? 0.199 6.379 -0.559 1.00 92.69 140 VAL A C 1
ATOM 1057 O O . VAL A 1 140 ? 0.929 6.935 -1.379 1.00 92.69 140 VAL A O 1
ATOM 1060 N N . SER A 1 141 ? 0.503 5.225 0.044 1.00 89.25 141 SER A N 1
ATOM 1061 C CA . SER A 1 141 ? 1.757 4.490 -0.185 1.00 89.25 141 SER A CA 1
ATOM 1062 C C . SER A 1 141 ? 1.940 4.152 -1.668 1.00 89.25 141 SER A C 1
ATOM 1064 O O . SER A 1 141 ? 2.949 4.526 -2.267 1.00 89.25 141 SER A O 1
ATOM 1066 N N . GLU A 1 142 ? 0.913 3.582 -2.302 1.00 84.50 142 GLU A N 1
ATOM 1067 C CA . GLU A 1 142 ? 0.940 3.255 -3.731 1.00 84.50 142 GLU A CA 1
ATOM 1068 C C . GLU A 1 142 ? 1.183 4.490 -4.600 1.00 84.50 142 GLU A C 1
ATOM 1070 O O . GLU A 1 142 ? 2.060 4.501 -5.461 1.00 84.50 142 GLU A O 1
ATOM 1075 N N . SER A 1 143 ? 0.457 5.580 -4.345 1.00 86.00 143 SER A N 1
ATOM 1076 C CA . SER A 1 143 ? 0.635 6.812 -5.114 1.00 86.00 143 SER A CA 1
ATOM 1077 C C . SER A 1 143 ? 2.024 7.420 -4.963 1.00 86.00 143 SER A C 1
ATOM 1079 O O . SER A 1 143 ? 2.526 8.014 -5.915 1.00 86.00 143 SER A O 1
ATOM 1081 N N . ALA A 1 144 ? 2.613 7.335 -3.773 1.00 88.75 144 ALA A N 1
ATOM 1082 C CA . ALA A 1 144 ? 3.942 7.859 -3.508 1.00 88.75 144 ALA A CA 1
ATOM 1083 C C . ALA A 1 144 ? 5.005 7.070 -4.286 1.00 88.75 144 ALA A C 1
ATOM 1085 O O . ALA A 1 144 ? 5.846 7.667 -4.960 1.00 88.75 144 ALA A O 1
ATOM 1086 N N . ARG A 1 145 ? 4.914 5.736 -4.260 1.00 82.94 145 ARG A N 1
ATOM 1087 C CA . ARG A 1 145 ? 5.814 4.836 -4.994 1.00 82.94 145 ARG A CA 1
ATOM 1088 C C . ARG A 1 145 ? 5.695 5.025 -6.504 1.00 82.94 145 ARG A C 1
ATOM 1090 O O . ARG A 1 145 ? 6.708 5.239 -7.163 1.00 82.94 145 ARG A O 1
ATOM 1097 N N . LEU A 1 146 ? 4.468 5.047 -7.029 1.00 79.81 146 LEU A N 1
ATOM 1098 C CA . LEU A 1 146 ? 4.206 5.281 -8.453 1.00 79.81 146 LEU A CA 1
ATOM 1099 C C . LEU A 1 146 ? 4.708 6.651 -8.920 1.00 79.81 146 LEU A C 1
ATOM 1101 O O . LEU A 1 146 ? 5.222 6.776 -10.030 1.00 79.81 146 LEU A O 1
ATOM 1105 N N . GLY A 1 147 ? 4.600 7.678 -8.074 1.00 83.06 147 GLY A N 1
ATOM 1106 C CA . GLY A 1 147 ? 5.145 8.997 -8.379 1.00 83.06 147 GLY A CA 1
ATOM 1107 C C . GLY A 1 147 ? 6.657 8.979 -8.559 1.00 83.06 147 GLY A C 1
ATOM 1108 O O . GLY A 1 147 ? 7.160 9.518 -9.546 1.00 83.06 147 GLY A O 1
ATOM 1109 N N . ILE A 1 148 ? 7.376 8.342 -7.630 1.00 81.50 148 ILE A N 1
ATOM 1110 C CA . ILE A 1 148 ? 8.835 8.173 -7.708 1.00 81.50 148 ILE A CA 1
ATOM 1111 C C . ILE A 1 148 ? 9.218 7.382 -8.960 1.00 81.50 148 ILE A C 1
ATOM 1113 O O . ILE A 1 148 ? 10.126 7.762 -9.691 1.00 81.50 148 ILE A O 1
ATOM 1117 N N . GLU A 1 149 ? 8.522 6.286 -9.234 1.00 80.12 149 GLU A N 1
ATOM 1118 C CA . GLU A 1 149 ? 8.809 5.451 -10.396 1.00 80.12 149 GLU A CA 1
ATOM 1119 C C . GLU A 1 149 ? 8.581 6.203 -11.713 1.00 80.12 149 GLU A C 1
ATOM 1121 O O . GLU A 1 149 ? 9.420 6.157 -12.616 1.00 80.12 149 GLU A O 1
ATOM 1126 N N . GLN A 1 150 ? 7.491 6.968 -11.812 1.00 76.75 150 GLN A N 1
ATOM 1127 C CA . GLN A 1 150 ? 7.221 7.784 -12.990 1.00 76.75 150 GLN A CA 1
ATOM 1128 C C . GLN A 1 150 ? 8.325 8.821 -13.220 1.00 76.75 150 GLN A C 1
ATOM 1130 O O . GLN A 1 150 ? 8.725 9.025 -14.366 1.00 76.75 150 GLN A O 1
ATOM 1135 N N . SER A 1 151 ? 8.831 9.471 -12.168 1.00 80.38 151 SER A N 1
ATOM 1136 C CA . SER A 1 151 ? 9.897 10.465 -12.328 1.00 80.38 151 SER A CA 1
ATOM 1137 C C . SER A 1 151 ? 11.214 9.830 -12.775 1.00 80.38 151 SER A C 1
ATOM 1139 O O . SER A 1 151 ? 11.880 10.373 -13.657 1.00 80.38 151 SER A O 1
ATOM 1141 N N . ILE A 1 152 ? 11.545 8.641 -12.262 1.00 76.94 152 ILE A N 1
ATOM 1142 C CA . ILE A 1 152 ? 12.699 7.850 -12.711 1.00 76.94 152 ILE A CA 1
ATOM 1143 C C . ILE A 1 152 ? 12.540 7.452 -14.184 1.00 76.94 152 ILE A C 1
ATOM 1145 O O . ILE A 1 152 ? 13.477 7.588 -14.971 1.00 76.94 152 ILE A O 1
ATOM 1149 N N . SER A 1 153 ? 11.355 6.990 -14.585 1.00 73.44 153 SER A N 1
ATOM 1150 C CA . SER A 1 153 ? 11.070 6.615 -15.972 1.00 73.44 153 SER A CA 1
ATOM 1151 C C . SER A 1 153 ? 11.181 7.812 -16.925 1.00 73.44 153 SER A C 1
ATOM 1153 O O . SER A 1 153 ? 11.825 7.709 -17.967 1.00 73.44 153 SER A O 1
ATOM 1155 N N . GLN A 1 154 ? 10.641 8.975 -16.543 1.00 72.44 154 GLN A N 1
ATOM 1156 C CA . GLN A 1 154 ? 10.746 10.209 -17.331 1.00 72.44 154 GLN A CA 1
ATOM 1157 C C . GLN A 1 154 ? 12.189 10.704 -17.460 1.00 72.44 154 GLN A C 1
ATOM 1159 O O . GLN A 1 154 ? 12.574 11.159 -18.533 1.00 72.44 154 GLN A O 1
ATOM 1164 N N . ALA A 1 155 ? 13.001 10.587 -16.406 1.00 72.94 155 ALA A N 1
ATOM 1165 C CA . ALA A 1 155 ? 14.418 10.948 -16.461 1.00 72.94 155 ALA A CA 1
ATOM 1166 C C . ALA A 1 155 ? 15.211 10.090 -17.465 1.00 72.94 155 ALA A C 1
ATOM 1168 O O . ALA A 1 155 ? 16.184 10.566 -18.046 1.00 72.94 155 ALA A O 1
ATOM 1169 N N . ASN A 1 156 ? 14.779 8.847 -17.691 1.00 67.75 156 ASN A N 1
ATOM 1170 C CA . ASN A 1 156 ? 15.397 7.912 -18.632 1.00 67.75 156 ASN A CA 1
ATOM 1171 C C . ASN A 1 156 ? 14.758 7.937 -20.035 1.00 67.75 156 ASN A C 1
ATOM 1173 O O . ASN A 1 156 ? 15.212 7.214 -20.925 1.00 67.75 156 ASN A O 1
ATOM 1177 N N . ALA A 1 157 ? 13.717 8.746 -20.260 1.00 65.44 157 ALA A N 1
ATOM 1178 C CA . ALA A 1 157 ? 13.055 8.849 -21.554 1.00 65.44 157 ALA A CA 1
ATOM 1179 C C . ALA A 1 157 ? 13.859 9.756 -22.505 1.00 65.44 157 ALA A C 1
ATOM 1181 O O . ALA A 1 157 ? 13.993 10.959 -22.286 1.00 65.44 157 ALA A O 1
ATOM 1182 N N . GLY A 1 158 ? 14.398 9.176 -23.581 1.00 61.09 158 GLY A N 1
ATOM 1183 C CA . GLY A 1 158 ? 15.038 9.936 -24.658 1.00 61.09 158 GLY A CA 1
ATOM 1184 C C . GLY A 1 158 ? 14.020 10.728 -25.499 1.00 61.09 158 GLY A C 1
ATOM 1185 O O . GLY A 1 158 ? 12.856 10.327 -25.584 1.00 61.09 158 GLY A O 1
ATOM 1186 N N . PRO A 1 159 ? 14.426 11.841 -26.140 1.00 61.78 159 PRO A N 1
ATOM 1187 C CA . PRO A 1 159 ? 13.553 12.597 -27.033 1.00 61.78 159 PRO A CA 1
ATOM 1188 C C . PRO A 1 159 ? 13.107 11.733 -28.218 1.00 61.78 159 PRO A C 1
ATOM 1190 O O . PRO A 1 159 ? 13.923 11.080 -28.870 1.00 61.78 159 PRO A O 1
ATOM 1193 N N . TYR A 1 160 ? 11.805 11.750 -28.497 1.00 56.47 160 TYR A N 1
ATOM 1194 C CA . TYR A 1 160 ? 11.230 11.143 -29.692 1.00 56.47 160 TYR A CA 1
ATOM 1195 C C . TYR A 1 160 ? 11.331 12.167 -30.833 1.00 56.47 160 TYR A C 1
ATOM 1197 O O . TYR A 1 160 ? 10.733 13.241 -30.734 1.00 56.47 160 TYR A O 1
ATOM 1205 N N . TYR A 1 161 ? 12.131 11.865 -31.859 1.00 54.56 161 TYR A N 1
ATOM 1206 C CA . TYR A 1 161 ? 12.294 12.674 -33.075 1.00 54.56 161 TYR A CA 1
ATOM 1207 C C . TYR A 1 161 ? 11.613 12.004 -34.265 1.00 54.56 161 TYR A C 1
ATOM 1209 O O . TYR A 1 161 ? 11.714 10.760 -34.365 1.00 54.56 161 TYR A O 1
#

pLDDT: mean 82.79, std 8.98, range [54.56, 96.25]

Foldseek 3Di:
DQLLVQCLQCVVQPVASLDDDPPGDTDDDDPDDPVSSVLSVVLVVPVDDDDDDDRRVSSVVSSVVSLQVCLVPADLVNLVVLLVLLVVLLVVLVVLVLWFFDQDVLQVRDGHTLVSLSVSLVVCSVVVSSSSSNSSSNVSNVSSVVSSVVSVVVVPDDDDD

Secondary structure (DSSP, 8-state):
--HHHHHHHTTTT-SSTT---TT----------HHHHHHHHHHHHHS-S---SS--HHHHHHHHHHHHHHHHT--HHHHHHHHHHHHHHHHHHHHTT---EEE-GGGTSSEEEHHHHHHHHHHHHHTT-HHHHHHHHHHHHHHHHHHHHHHHHHHT-----

Radius of gyration: 17.03 Å; chains: 1; bounding box: 32×40×49 Å

Sequence (161 aa):
YQWPLLFKRNRSEISDADLIYPGQMIQIERDLSDSQVQEAIMHARTRGAWTLGVTEATDLVYLQAAGLSDAQNATAEQAAQMIAQAKTDADAAKAASSVWRLLDSATGGSAVPLTKMIKAAEASLEAGDNAEAYRLAHRVSESARLGIEQSISQANAGPYY